Protein AF-A0A2S9VDU2-F1 (afdb_monomer)

Secondary structure (DSSP, 8-state):
-----TTS---EEEEEEE--SSTT----SS-TTSS--EEEEEESTT--PPTT-EEEEEE-

Mean predicted aligned error: 4.18 Å

Organism: NCBI:txid2079529

Nearest PDB structures (foldseek):
  6zta-assembly1_A  TM=6.323E-01  e=3.269E-01  Thermobacillus xylanilyticus
  3ug4-assembly1_E  TM=7.526E-01  e=1.169E+00  Thermotoga maritima
  3s2c-assembly2_J  TM=7.720E-01  e=1.857E+00  Thermotoga petrophila RKU-1
  4atw-assembly6_F  TM=6.056E-01  e=1.857E+00  Thermotoga maritima MSB8
  8i0a-assembly1_A  TM=7.043E-01  e=6.266E+00  Trametes hirsuta

Radius of gyration: 14.11 Å; Cα contacts (8 Å, |Δi|>4): 89; chains: 1; bounding box: 28×16×44 Å

Structure (mmCIF, N/CA/C/O backbone):
data_AF-A0A2S9VDU2-F1
#
_entry.id   AF-A0A2S9VDU2-F1
#
loop_
_atom_site.group_PDB
_atom_site.id
_atom_site.type_symbol
_atom_site.label_atom_id
_atom_site.label_alt_id
_atom_site.label_comp_id
_atom_site.label_asym_id
_atom_site.label_entity_id
_atom_site.label_seq_id
_atom_site.pdbx_PDB_ins_code
_atom_site.Cartn_x
_atom_site.Cartn_y
_atom_site.Cartn_z
_atom_site.occupancy
_atom_site.B_iso_or_equiv
_atom_site.auth_seq_id
_atom_site.auth_comp_id
_atom_site.auth_asym_id
_atom_site.auth_atom_id
_atom_site.pdbx_PDB_model_num
ATOM 1 N N . MET A 1 1 ? -4.561 -0.236 -13.867 1.00 53.38 1 MET A N 1
ATOM 2 C CA . MET A 1 1 ? -4.012 1.125 -13.710 1.00 53.38 1 MET A CA 1
ATOM 3 C C . MET A 1 1 ? -2.571 1.024 -14.144 1.00 53.38 1 MET A C 1
ATOM 5 O O . MET A 1 1 ? -1.893 0.165 -13.604 1.00 53.38 1 MET A O 1
ATOM 9 N N . THR A 1 2 ? -2.153 1.799 -15.137 1.00 65.50 2 THR A N 1
ATOM 10 C CA . THR A 1 2 ? -0.775 1.781 -15.646 1.00 65.50 2 THR A CA 1
ATOM 11 C C . THR A 1 2 ? -0.196 3.156 -15.374 1.00 65.50 2 THR A C 1
ATOM 13 O O . THR A 1 2 ? -0.840 4.155 -15.696 1.00 65.50 2 THR A O 1
ATOM 16 N N . LEU A 1 3 ? 0.940 3.197 -14.686 1.00 71.56 3 LEU A N 1
ATOM 17 C CA . LEU A 1 3 ? 1.686 4.426 -14.462 1.00 71.56 3 LEU A CA 1
ATOM 18 C C . LEU A 1 3 ? 2.663 4.579 -15.630 1.00 71.56 3 LEU A C 1
ATOM 20 O O . LEU A 1 3 ? 3.356 3.624 -15.964 1.00 71.56 3 LEU A O 1
ATOM 24 N N . ASP A 1 4 ? 2.656 5.745 -16.263 1.00 78.81 4 ASP A N 1
ATOM 25 C CA . ASP A 1 4 ? 3.504 6.066 -17.409 1.00 78.81 4 ASP A CA 1
ATOM 26 C C . ASP A 1 4 ? 4.679 6.930 -16.931 1.00 78.81 4 ASP A C 1
ATOM 28 O O . ASP A 1 4 ? 4.477 7.978 -16.306 1.00 78.81 4 ASP A O 1
ATOM 32 N N . PHE A 1 5 ? 5.895 6.449 -17.187 1.00 78.06 5 PHE A N 1
ATOM 33 C CA . PHE A 1 5 ? 7.149 7.059 -16.754 1.00 78.06 5 PHE A CA 1
ATOM 34 C C . PHE A 1 5 ? 8.115 7.313 -17.923 1.00 78.06 5 PHE A C 1
ATOM 36 O O . PHE A 1 5 ? 9.316 7.423 -17.692 1.00 78.06 5 PHE A O 1
ATOM 43 N N . ASP A 1 6 ? 7.597 7.477 -19.148 1.00 71.50 6 ASP A N 1
ATOM 44 C CA . ASP A 1 6 ? 8.316 7.540 -20.440 1.00 71.50 6 ASP A CA 1
ATOM 45 C C . ASP A 1 6 ? 9.517 8.515 -20.544 1.00 71.50 6 ASP A C 1
ATOM 47 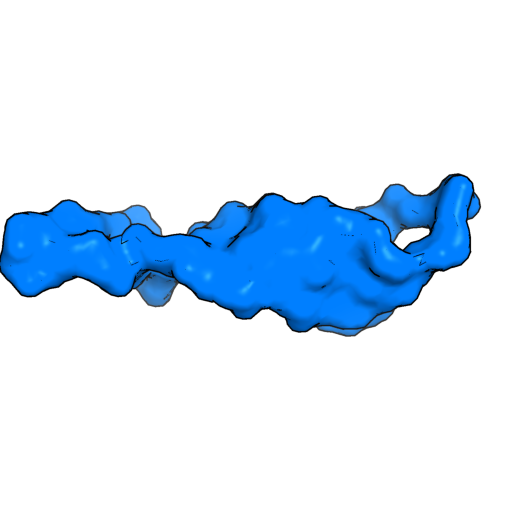O O . ASP A 1 6 ? 10.259 8.489 -21.525 1.00 71.50 6 ASP A O 1
ATOM 51 N N . ASN A 1 7 ? 9.751 9.376 -19.549 1.00 75.25 7 ASN A N 1
ATOM 52 C CA . ASN A 1 7 ? 10.821 10.378 -19.548 1.00 75.25 7 ASN A CA 1
ATOM 53 C C . ASN A 1 7 ? 12.038 10.027 -18.664 1.00 75.25 7 ASN A C 1
ATOM 55 O O . ASN A 1 7 ? 12.870 10.906 -18.422 1.00 75.25 7 ASN A O 1
ATOM 59 N N . GLY A 1 8 ? 12.182 8.785 -18.183 1.00 75.56 8 GLY A N 1
ATOM 60 C CA . GLY A 1 8 ? 13.406 8.352 -17.498 1.00 75.56 8 GLY A CA 1
ATOM 61 C C . GLY A 1 8 ? 13.619 6.837 -17.452 1.00 75.56 8 GLY A C 1
ATOM 62 O O . GLY A 1 8 ? 12.670 6.065 -17.540 1.00 75.56 8 GLY A O 1
ATOM 63 N N . ASP A 1 9 ? 14.884 6.428 -17.302 1.00 85.50 9 ASP A N 1
ATOM 64 C CA . ASP A 1 9 ? 15.280 5.027 -17.104 1.00 85.50 9 ASP A CA 1
ATOM 65 C C . ASP A 1 9 ? 14.979 4.606 -15.659 1.00 85.50 9 ASP A C 1
ATOM 67 O O . ASP A 1 9 ? 15.855 4.623 -14.794 1.00 85.50 9 ASP A O 1
ATOM 71 N N . TYR A 1 10 ? 13.718 4.264 -15.400 1.00 89.56 10 TYR A N 1
ATOM 72 C CA . TYR A 1 10 ? 13.264 3.727 -14.121 1.00 89.56 10 TYR A CA 1
ATOM 73 C C . TYR A 1 10 ? 12.762 2.303 -14.308 1.00 89.56 10 TYR A C 1
ATOM 75 O O . TYR A 1 10 ? 12.121 1.977 -15.303 1.00 89.56 10 TYR A O 1
ATOM 83 N N . SER A 1 11 ? 13.038 1.456 -13.327 1.00 90.69 11 SER A N 1
ATOM 84 C CA . SER A 1 11 ? 12.649 0.043 -13.334 1.00 90.69 11 SER A CA 1
ATOM 85 C C . SER A 1 11 ? 11.827 -0.343 -12.111 1.00 90.69 11 SER A C 1
ATOM 87 O O . SER A 1 11 ? 11.078 -1.318 -12.166 1.00 90.69 11 SER A O 1
ATOM 89 N N . SER 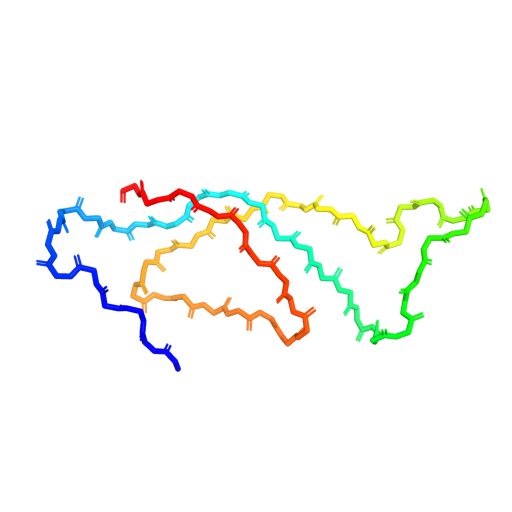A 1 12 ? 11.904 0.429 -11.020 1.00 92.19 12 SER A N 1
ATOM 90 C CA . SER A 1 12 ? 11.222 0.075 -9.774 1.00 92.19 12 SER A CA 1
ATOM 91 C C . SER A 1 12 ? 10.733 1.276 -8.962 1.00 92.19 12 SER A C 1
ATOM 93 O O . SER A 1 12 ? 11.148 2.423 -9.141 1.00 92.19 12 SER A O 1
ATOM 95 N N . LEU A 1 13 ? 9.814 0.986 -8.042 1.00 93.50 13 LEU A N 1
ATOM 96 C CA . LEU A 1 13 ? 9.315 1.887 -7.011 1.00 93.50 13 LEU A CA 1
ATOM 97 C C . LEU A 1 13 ? 9.725 1.355 -5.644 1.00 93.50 13 LEU A C 1
ATOM 99 O O . LEU A 1 13 ? 9.370 0.233 -5.287 1.00 93.50 13 LEU A O 1
ATOM 103 N N . VAL A 1 14 ? 10.406 2.181 -4.850 1.00 96.12 14 VAL A N 1
ATOM 104 C CA . VAL A 1 14 ? 10.834 1.825 -3.489 1.00 96.12 14 VAL A CA 1
ATOM 105 C C . VAL A 1 14 ? 10.353 2.878 -2.499 1.00 96.12 14 VAL A C 1
ATOM 107 O O . VAL A 1 14 ? 10.553 4.075 -2.700 1.00 96.12 14 VAL A O 1
ATOM 110 N N . GLY A 1 15 ? 9.718 2.449 -1.409 1.00 96.56 15 GLY A N 1
ATOM 111 C CA . GLY A 1 15 ? 9.207 3.363 -0.394 1.00 96.56 15 GLY A CA 1
ATOM 112 C C . GLY A 1 15 ? 8.396 2.693 0.706 1.00 96.56 15 GLY A C 1
ATOM 113 O O . GLY A 1 15 ? 8.835 1.724 1.327 1.00 96.56 15 GLY A O 1
ATOM 114 N N . GLN A 1 16 ? 7.228 3.261 0.996 1.00 98.12 16 GLN A N 1
ATOM 115 C CA . GLN A 1 16 ? 6.354 2.864 2.097 1.00 98.12 16 GLN A CA 1
ATOM 116 C C . GLN A 1 16 ? 4.916 2.671 1.603 1.00 98.12 16 GLN A C 1
ATOM 118 O O . GLN A 1 16 ? 4.419 3.448 0.784 1.00 98.12 16 GLN A O 1
ATOM 123 N N . ILE A 1 17 ? 4.225 1.675 2.155 1.00 97.19 17 ILE A N 1
ATOM 124 C CA . ILE A 1 17 ? 2.797 1.427 1.950 1.00 97.19 17 ILE A CA 1
ATOM 125 C C . ILE A 1 17 ? 2.054 1.461 3.284 1.00 97.19 17 ILE A C 1
ATOM 127 O O . ILE A 1 17 ? 2.488 0.867 4.268 1.00 97.19 17 ILE A O 1
ATOM 131 N N . LEU A 1 18 ? 0.910 2.138 3.312 1.00 97.62 18 LEU A N 1
ATOM 132 C CA . LEU A 1 18 ? -0.050 2.107 4.409 1.00 97.62 18 LEU A CA 1
ATOM 133 C C . LEU A 1 18 ? -1.312 1.389 3.931 1.00 97.62 18 LEU A C 1
ATOM 135 O O . LEU A 1 18 ? -1.951 1.830 2.977 1.00 97.62 18 LEU A O 1
ATOM 139 N N . THR A 1 19 ? -1.674 0.291 4.586 1.00 96.31 19 THR A N 1
ATOM 140 C CA . THR A 1 19 ? -2.880 -0.482 4.268 1.00 96.31 19 THR A CA 1
ATOM 141 C C . THR A 1 19 ? -3.387 -1.233 5.500 1.00 96.31 19 THR A C 1
ATOM 143 O O . THR A 1 19 ? -2.701 -1.294 6.521 1.00 96.31 19 THR A O 1
ATOM 146 N N . ALA A 1 20 ? -4.599 -1.775 5.409 1.00 95.31 20 ALA A N 1
ATOM 147 C CA . ALA A 1 20 ? -5.208 -2.649 6.403 1.00 95.31 20 ALA A CA 1
ATOM 148 C C . ALA A 1 20 ? -6.306 -3.511 5.759 1.00 95.31 20 ALA A C 1
ATOM 150 O O . ALA A 1 20 ? -6.939 -3.095 4.787 1.00 95.31 20 ALA A O 1
ATOM 151 N N . ASP A 1 21 ? -6.596 -4.676 6.343 1.00 91.00 21 ASP A N 1
ATOM 152 C CA . ASP A 1 21 ? -7.612 -5.602 5.816 1.00 91.00 21 ASP A CA 1
ATOM 153 C C . ASP A 1 21 ? -9.021 -4.974 5.796 1.00 91.00 21 ASP A C 1
ATOM 155 O O . ASP A 1 21 ? -9.785 -5.078 4.825 1.00 91.00 21 ASP A O 1
ATOM 159 N N . ALA A 1 22 ? -9.369 -4.266 6.874 1.00 93.88 22 ALA A N 1
ATOM 160 C CA . ALA A 1 22 ? -10.649 -3.588 7.034 1.00 93.88 22 ALA A CA 1
ATOM 161 C C . ALA A 1 22 ? -10.514 -2.077 6.812 1.00 93.88 22 ALA A C 1
ATOM 163 O O . ALA A 1 22 ? -9.631 -1.431 7.366 1.00 93.88 22 ALA A O 1
ATOM 164 N N . ILE A 1 23 ? -11.473 -1.478 6.093 1.00 92.88 23 ILE A N 1
ATOM 165 C CA . ILE A 1 23 ? -11.499 -0.017 5.873 1.00 92.88 23 ILE A CA 1
ATOM 166 C C . ILE A 1 23 ? -11.752 0.769 7.170 1.00 92.88 23 ILE A C 1
ATOM 168 O O . ILE A 1 23 ? -11.451 1.951 7.263 1.00 92.88 23 ILE A O 1
ATOM 172 N N . THR A 1 24 ? -12.311 0.104 8.181 1.00 95.38 24 THR A N 1
ATOM 173 C CA . THR A 1 24 ? -12.604 0.665 9.503 1.00 95.38 24 THR A CA 1
ATOM 174 C C . THR A 1 24 ? -11.481 0.425 10.515 1.00 95.38 24 THR A C 1
ATOM 176 O O . THR A 1 24 ? -11.662 0.726 11.697 1.00 95.38 24 THR A O 1
ATOM 179 N N . ALA A 1 25 ? -10.357 -0.164 10.089 1.00 96.19 25 ALA A N 1
ATOM 180 C CA . ALA A 1 25 ? -9.209 -0.398 10.954 1.00 96.19 25 ALA A CA 1
ATOM 181 C C . ALA A 1 25 ? -8.651 0.932 11.477 1.00 96.19 25 ALA A C 1
ATOM 183 O O . ALA A 1 25 ? -8.594 1.933 10.762 1.00 96.19 25 ALA A O 1
ATOM 184 N N . LYS A 1 26 ? -8.259 0.944 12.751 1.00 96.81 26 LYS A N 1
ATOM 185 C CA . LYS A 1 26 ? -7.718 2.122 13.428 1.00 96.81 26 LYS A CA 1
ATOM 186 C C . LYS A 1 26 ? -6.823 1.710 14.581 1.00 96.81 26 LYS A C 1
ATOM 188 O O . LYS A 1 26 ? -7.033 0.662 15.190 1.00 96.81 26 LYS A O 1
ATOM 193 N N . ASN A 1 27 ? -5.885 2.585 14.908 1.00 97.50 27 ASN A N 1
ATOM 194 C CA . ASN A 1 27 ? -5.063 2.435 16.097 1.00 97.50 27 ASN A CA 1
ATOM 195 C C . ASN A 1 27 ? -5.859 2.860 17.337 1.00 97.50 27 ASN A C 1
ATOM 197 O O . ASN A 1 27 ? -6.613 3.836 17.308 1.00 97.50 27 ASN A O 1
ATOM 201 N N . THR A 1 28 ? -5.689 2.125 18.430 1.00 97.12 28 THR A N 1
ATOM 202 C CA . THR A 1 28 ? -6.242 2.442 19.753 1.00 97.12 28 THR A CA 1
ATOM 203 C C . THR A 1 28 ? -5.116 2.499 20.783 1.00 97.12 28 THR A C 1
ATOM 205 O O . THR A 1 28 ? -3.961 2.206 20.471 1.00 97.12 28 THR A O 1
ATOM 208 N N . PHE A 1 29 ? -5.430 2.875 22.025 1.00 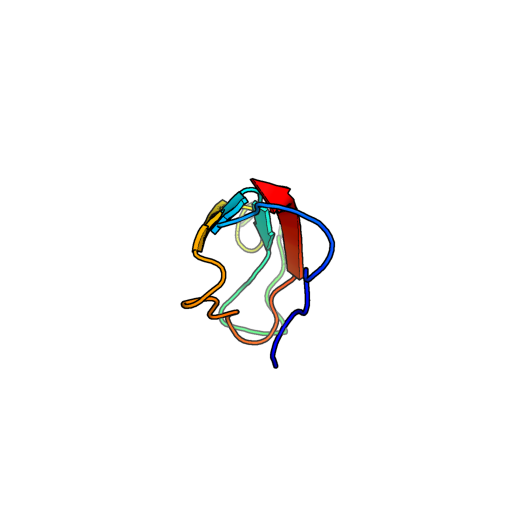97.62 29 PHE A N 1
ATOM 209 C CA . PHE A 1 29 ? -4.436 2.866 23.102 1.00 97.62 29 PHE A CA 1
ATOM 210 C C . PHE A 1 29 ? -3.891 1.462 23.384 1.00 97.62 29 PHE A C 1
ATOM 212 O O . PHE A 1 29 ? -2.694 1.324 23.637 1.00 97.62 29 PHE A O 1
ATOM 219 N N . ASP A 1 30 ? -4.743 0.443 23.269 1.00 97.50 30 ASP A N 1
ATOM 220 C CA . AS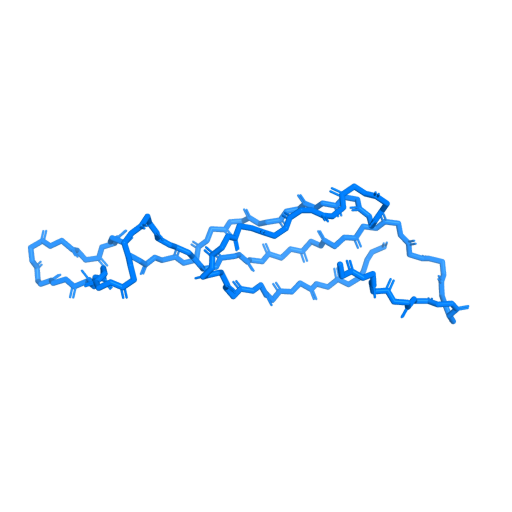P A 1 30 ? -4.373 -0.956 23.489 1.00 97.50 30 ASP A CA 1
ATOM 221 C C . ASP A 1 30 ? -3.728 -1.592 22.246 1.00 97.50 30 ASP A C 1
ATOM 223 O O . ASP A 1 30 ? -2.895 -2.486 22.369 1.00 97.50 30 ASP A O 1
ATOM 227 N N . ALA A 1 31 ? -4.067 -1.110 21.044 1.00 94.69 31 ALA A N 1
ATOM 228 C CA . ALA A 1 31 ? -3.578 -1.632 19.768 1.00 94.69 31 ALA A CA 1
ATOM 229 C C . ALA A 1 31 ? -3.068 -0.490 18.874 1.00 94.69 31 ALA A C 1
ATOM 231 O O . ALA A 1 31 ? -3.759 0.007 17.984 1.00 94.69 31 ALA A O 1
ATOM 232 N N . LYS A 1 32 ? -1.838 -0.047 19.144 1.00 96.44 32 LYS A N 1
ATOM 233 C CA . LYS A 1 32 ? -1.271 1.189 18.576 1.00 96.44 32 LYS A CA 1
ATOM 234 C C . LYS A 1 32 ? -0.777 1.068 17.136 1.00 96.44 32 LYS A C 1
ATOM 236 O O . LYS A 1 32 ? -0.542 2.086 16.498 1.00 96.44 32 LYS A O 1
ATOM 241 N N . GLU A 1 33 ? -0.595 -0.153 16.644 1.00 96.00 33 GLU A N 1
ATOM 242 C CA . GLU A 1 33 ? 0.133 -0.432 15.400 1.00 96.00 33 GLU A CA 1
ATOM 243 C C . GLU A 1 33 ? -0.680 -1.267 14.401 1.00 96.00 33 GLU A C 1
ATOM 245 O O . GLU A 1 33 ? -0.116 -1.968 13.566 1.00 96.00 33 GLU A O 1
ATOM 250 N N . VAL A 1 34 ? -2.010 -1.197 14.487 1.00 95.81 34 VAL A N 1
ATOM 251 C CA . VAL A 1 34 ? -2.933 -1.898 13.579 1.00 95.81 34 VAL A CA 1
ATOM 252 C C . VAL A 1 34 ? -2.836 -1.345 12.156 1.00 95.81 34 VAL A C 1
ATOM 254 O O . VAL A 1 34 ? -2.902 -2.098 11.192 1.00 95.81 34 VAL A O 1
ATOM 257 N N . VAL A 1 35 ? -2.674 -0.029 12.023 1.00 96.38 35 VAL A N 1
ATOM 258 C CA . VAL A 1 35 ? -2.521 0.674 10.747 1.00 96.38 35 VAL A CA 1
ATOM 259 C C . VAL A 1 35 ? -1.241 1.494 10.829 1.00 96.38 35 VAL A C 1
ATOM 261 O O . VAL A 1 35 ? -1.213 2.556 11.458 1.00 96.38 35 VAL A O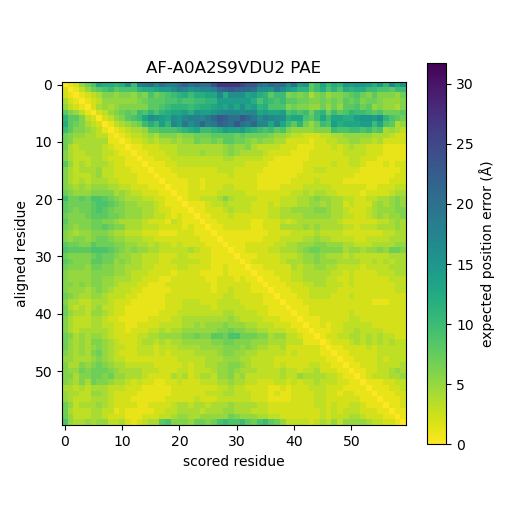 1
ATOM 264 N N . LYS A 1 36 ? -0.160 0.982 10.238 1.00 96.75 36 LYS A N 1
ATOM 265 C CA . LYS A 1 36 ? 1.140 1.661 10.181 1.00 96.75 36 LYS A CA 1
ATOM 266 C C . LYS A 1 36 ? 1.831 1.434 8.835 1.00 96.75 36 LYS A C 1
ATOM 268 O O . LYS A 1 36 ? 1.577 0.405 8.207 1.00 96.75 36 LYS A O 1
ATOM 273 N N . PRO A 1 37 ? 2.689 2.368 8.393 1.00 97.19 37 PRO A N 1
ATOM 274 C CA . PRO A 1 37 ? 3.460 2.180 7.177 1.00 97.19 37 PRO A CA 1
ATOM 275 C C . PRO A 1 37 ? 4.393 0.969 7.283 1.00 97.19 37 PRO A C 1
ATOM 277 O O . PRO A 1 37 ? 4.970 0.704 8.342 1.00 97.19 37 PRO A O 1
ATOM 280 N N . ALA A 1 38 ? 4.536 0.250 6.178 1.00 96.62 38 ALA A N 1
ATOM 281 C CA . ALA A 1 38 ? 5.492 -0.831 5.999 1.00 96.62 38 ALA A CA 1
ATOM 282 C C . ALA A 1 38 ? 6.339 -0.564 4.752 1.00 96.62 38 ALA A C 1
ATOM 284 O O . ALA A 1 38 ? 5.905 0.140 3.839 1.00 96.62 38 ALA A O 1
ATOM 285 N N . SER A 1 39 ? 7.542 -1.137 4.697 1.00 97.50 39 SER A N 1
ATOM 286 C CA . SER A 1 39 ? 8.392 -1.042 3.509 1.00 97.50 39 SER A CA 1
ATOM 287 C C . SER A 1 39 ? 7.684 -1.621 2.283 1.00 97.50 39 SER A C 1
ATOM 289 O O . SER A 1 39 ? 7.075 -2.687 2.351 1.00 97.50 39 SER A O 1
ATOM 291 N N . PHE A 1 40 ? 7.790 -0.910 1.166 1.00 96.44 40 PHE A N 1
ATOM 292 C CA . PHE A 1 40 ? 7.220 -1.273 -0.123 1.00 96.44 40 PHE A CA 1
ATOM 293 C C . PHE A 1 40 ? 8.310 -1.245 -1.193 1.00 96.44 40 PHE A C 1
ATOM 295 O O . PHE A 1 40 ? 9.118 -0.317 -1.229 1.00 96.44 40 PHE A O 1
ATOM 302 N N . SER A 1 41 ? 8.322 -2.253 -2.058 1.00 95.50 41 SER A N 1
ATOM 303 C CA . SER A 1 41 ? 9.192 -2.328 -3.228 1.00 95.50 41 SER A CA 1
ATOM 304 C C . SER A 1 41 ? 8.474 -3.117 -4.312 1.00 95.50 41 SER A C 1
ATOM 306 O O . SER A 1 41 ? 7.908 -4.167 -4.010 1.00 95.50 41 SER A O 1
ATOM 308 N N . SER A 1 42 ? 8.492 -2.626 -5.546 1.00 94.06 42 SER A N 1
ATOM 309 C CA . SER A 1 42 ? 7.911 -3.319 -6.697 1.00 94.06 42 SER A CA 1
ATOM 310 C C . SER A 1 42 ? 8.599 -2.879 -7.975 1.00 94.06 42 SER A C 1
ATOM 312 O O . SER A 1 42 ? 8.888 -1.691 -8.133 1.00 94.06 42 SER A O 1
ATOM 314 N N . ASP A 1 43 ? 8.777 -3.810 -8.903 1.00 92.50 43 ASP A N 1
ATOM 315 C CA . ASP A 1 43 ? 9.109 -3.474 -10.283 1.00 92.50 43 ASP A CA 1
ATOM 316 C C . ASP A 1 43 ? 7.909 -2.782 -10.940 1.00 92.50 43 ASP A C 1
ATOM 318 O O . ASP A 1 43 ? 6.753 -3.022 -10.566 1.00 92.50 43 ASP A O 1
ATOM 322 N N . LEU A 1 44 ? 8.184 -1.881 -11.884 1.00 88.94 44 LEU A N 1
ATOM 323 C CA . LEU A 1 44 ? 7.150 -1.085 -12.550 1.00 88.94 44 LEU A CA 1
ATOM 324 C C . LEU A 1 44 ? 6.204 -1.947 -13.392 1.00 88.94 44 LEU A C 1
ATOM 326 O O . LEU A 1 44 ? 4.989 -1.741 -13.353 1.00 88.94 44 LEU A O 1
ATOM 330 N N . ASP A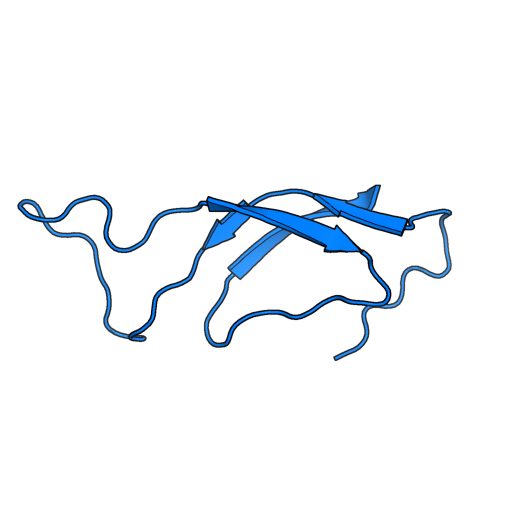 1 45 ? 6.752 -2.950 -14.074 1.00 87.69 45 ASP A N 1
ATOM 331 C CA . ASP A 1 45 ? 6.001 -3.849 -14.956 1.00 87.69 45 ASP A CA 1
ATOM 332 C C . ASP A 1 45 ? 5.113 -4.841 -14.184 1.00 87.69 45 ASP A C 1
ATOM 334 O O . ASP A 1 45 ? 4.158 -5.394 -14.733 1.00 87.69 45 ASP A O 1
ATOM 338 N N . GLU A 1 46 ? 5.387 -5.035 -12.892 1.00 88.81 46 GLU A N 1
ATOM 339 C CA . GLU A 1 46 ? 4.682 -5.970 -12.007 1.00 88.81 46 GLU A CA 1
ATOM 340 C C . GLU A 1 46 ? 3.898 -5.259 -10.892 1.00 88.81 46 GLU A C 1
ATOM 342 O O . GLU A 1 46 ? 3.471 -5.882 -9.918 1.00 88.81 46 GLU A O 1
ATOM 347 N N . LEU A 1 47 ? 3.686 -3.944 -11.014 1.00 88.81 47 LEU A N 1
ATOM 348 C CA . LEU A 1 47 ? 3.093 -3.142 -9.951 1.00 88.81 47 LEU A CA 1
ATOM 349 C C . LEU A 1 47 ? 1.660 -3.580 -9.611 1.00 88.81 47 LEU A C 1
ATOM 351 O O . LEU A 1 47 ? 0.699 -3.300 -10.335 1.00 88.81 47 LEU A O 1
ATOM 355 N N . VAL A 1 48 ? 1.500 -4.166 -8.424 1.00 90.00 48 VAL A N 1
ATOM 356 C CA . VAL A 1 48 ? 0.199 -4.498 -7.835 1.00 90.00 48 VAL A CA 1
ATOM 357 C C . VAL A 1 48 ? 0.001 -3.722 -6.539 1.00 90.00 48 VAL A C 1
ATOM 359 O O . VAL A 1 48 ? 0.729 -3.899 -5.564 1.00 90.00 48 VAL A O 1
ATOM 362 N N . LEU A 1 49 ? -1.033 -2.879 -6.508 1.00 90.50 49 LEU A N 1
ATOM 363 C CA . LEU A 1 49 ? -1.430 -2.140 -5.311 1.00 90.50 49 LEU A CA 1
ATOM 364 C C . LEU A 1 49 ? -2.595 -2.846 -4.604 1.00 90.50 49 LEU A C 1
ATOM 366 O O . LEU A 1 49 ? -3.644 -3.052 -5.224 1.00 90.50 49 LEU A O 1
ATOM 370 N N . PRO A 1 50 ? -2.455 -3.195 -3.313 1.00 90.75 50 PRO A N 1
ATOM 371 C CA . PRO A 1 50 ? -3.564 -3.697 -2.515 1.00 90.75 50 PRO A CA 1
ATOM 372 C C . PRO A 1 50 ? -4.748 -2.722 -2.504 1.00 90.75 50 PRO A C 1
ATOM 374 O O . PRO A 1 50 ? -4.591 -1.503 -2.552 1.00 90.75 50 PRO A O 1
ATOM 377 N N . ALA A 1 51 ? -5.966 -3.244 -2.383 1.00 91.69 51 ALA A N 1
ATOM 378 C CA . ALA A 1 51 ? -7.129 -2.382 -2.205 1.00 91.69 51 ALA A CA 1
ATOM 379 C C . ALA A 1 51 ? -6.982 -1.529 -0.930 1.00 91.69 51 ALA A C 1
ATOM 381 O O . ALA A 1 51 ? -6.488 -2.011 0.087 1.00 91.69 51 ALA A O 1
ATOM 382 N N . LYS A 1 52 ? -7.481 -0.284 -0.972 1.00 93.25 52 LYS A N 1
ATOM 383 C CA . LYS A 1 52 ? -7.476 0.659 0.167 1.00 93.25 52 LYS A CA 1
ATOM 384 C C . LYS A 1 52 ? -6.065 1.000 0.679 1.00 93.25 52 LYS A C 1
ATOM 386 O O . LYS A 1 52 ? -5.902 1.314 1.855 1.00 93.25 52 LYS A O 1
ATOM 391 N N . SER A 1 53 ? -5.060 0.952 -0.192 1.00 94.62 53 SER A N 1
ATOM 392 C CA . SER A 1 53 ? -3.689 1.316 0.159 1.00 94.62 53 SER A CA 1
ATOM 393 C C . SER A 1 53 ? -3.335 2.753 -0.216 1.00 94.62 53 SER A C 1
ATOM 395 O O . SER A 1 53 ? -3.799 3.265 -1.235 1.00 94.62 53 SER A O 1
ATOM 397 N N . ILE A 1 54 ? -2.418 3.346 0.544 1.00 95.88 54 ILE A N 1
ATOM 398 C CA . ILE A 1 54 ? -1.667 4.546 0.159 1.00 95.88 54 ILE A CA 1
ATOM 399 C C . ILE A 1 54 ? -0.202 4.144 -0.003 1.00 95.88 54 ILE A C 1
ATOM 401 O O . ILE A 1 54 ? 0.359 3.533 0.904 1.00 95.88 54 ILE A O 1
ATOM 405 N N . VAL A 1 55 ? 0.416 4.505 -1.128 1.00 95.38 55 VAL A N 1
ATOM 406 C CA . VAL A 1 55 ? 1.848 4.287 -1.380 1.00 95.38 55 VAL A CA 1
ATOM 407 C C . VAL A 1 55 ? 2.545 5.626 -1.558 1.00 95.38 55 VAL A C 1
ATOM 409 O O . VAL A 1 55 ? 2.061 6.493 -2.284 1.00 95.38 55 VAL A O 1
ATOM 412 N N . VAL A 1 56 ? 3.692 5.775 -0.900 1.00 96.38 56 VAL A N 1
ATOM 413 C CA . VAL A 1 56 ? 4.644 6.864 -1.127 1.00 96.38 56 VAL A CA 1
ATOM 414 C C . VAL A 1 56 ? 5.977 6.215 -1.467 1.00 96.38 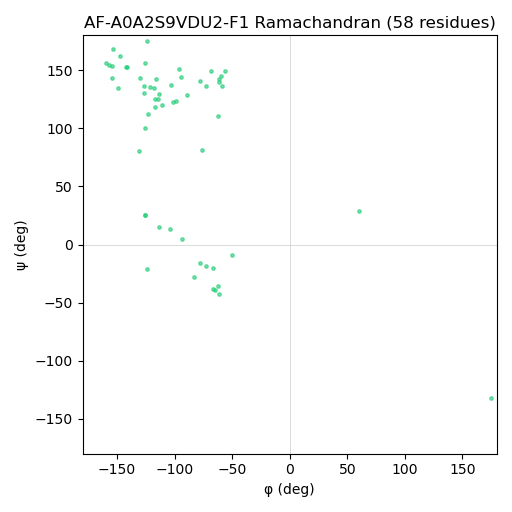56 VAL A C 1
ATOM 416 O O . VAL A 1 56 ? 6.562 5.537 -0.622 1.00 96.38 56 VAL A O 1
ATOM 419 N N . ALA A 1 57 ? 6.430 6.381 -2.705 1.00 94.19 57 ALA A N 1
ATOM 420 C CA . ALA A 1 57 ? 7.627 5.729 -3.218 1.00 9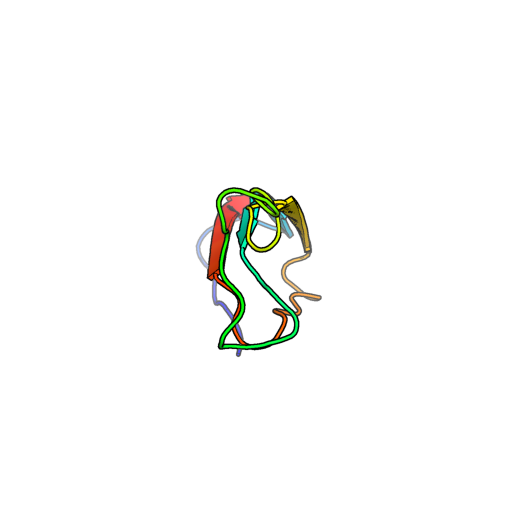4.19 57 ALA A CA 1
ATOM 421 C C . ALA A 1 57 ? 8.431 6.662 -4.123 1.00 94.19 57 ALA A C 1
ATOM 423 O O . ALA A 1 57 ? 7.886 7.577 -4.741 1.00 94.19 57 ALA A O 1
ATOM 424 N N . GLU A 1 58 ? 9.731 6.406 -4.181 1.00 94.12 58 GLU A N 1
ATOM 425 C CA . GLU A 1 58 ? 10.658 7.018 -5.123 1.00 94.12 58 GLU A CA 1
ATOM 426 C C . GLU A 1 58 ? 10.819 6.112 -6.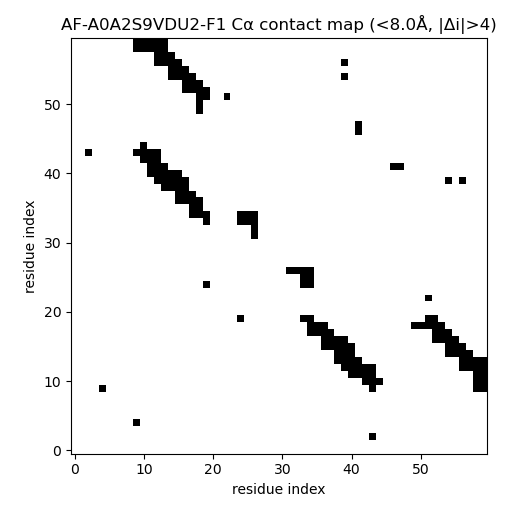343 1.00 94.12 58 GLU A C 1
ATOM 428 O O . GLU A 1 58 ? 10.850 4.885 -6.207 1.00 94.12 58 GLU A O 1
ATOM 433 N N . LEU A 1 59 ? 10.973 6.726 -7.515 1.00 93.00 59 LEU A N 1
ATOM 434 C CA . LEU A 1 59 ? 11.391 6.031 -8.728 1.00 93.00 59 LEU A CA 1
ATOM 435 C C . LEU A 1 59 ? 12.879 5.681 -8.630 1.00 93.00 59 LEU A C 1
ATOM 437 O O . LEU A 1 59 ? 13.688 6.507 -8.188 1.00 93.00 59 LEU A O 1
ATOM 441 N N . LYS A 1 60 ? 13.223 4.459 -9.028 1.00 90.25 60 LYS A N 1
ATOM 442 C CA . LYS A 1 60 ? 14.592 3.948 -9.100 1.00 90.25 60 LYS A CA 1
ATOM 443 C C . LYS A 1 60 ? 14.890 3.392 -10.477 1.00 90.25 60 LYS A C 1
ATOM 445 O O . LYS A 1 60 ? 14.019 2.689 -11.042 1.00 90.25 60 LYS A O 1
#

Foldseek 3Di:
DADDDPPDDFFKWWDKKWDAPDPPDDADPVRHPRTDIDTDMDTRVGDDDDPPMDDDTDTD

Sequence (60 aa):
MTLDFDNGDYSSLVGQILTADAITAKNTFDAKEVVKPASFSSDLDELVLPAKSIVVAELK

pLDDT: mean 91.07, std 8.78, range [53.38, 98.12]

InterPro domains:
  IPR013780 Glycosyl hydrolase, all-beta [G3DSA:2.60.40.1180] (1-60)

Solvent-accessible surface area (backbone atoms only — not comparable to full-atom values): 3922 Å² total; per-residue (Å²): 136,84,88,86,61,95,88,59,97,60,57,30,39,44,40,35,33,35,49,51,97,50,93,83,65,63,58,43,95,92,44,68,70,65,57,51,74,40,86,36,74,43,45,62,94,71,63,77,79,66,77,84,52,50,75,55,64,46,82,67